Protein AF-A0A6B2G004-F1 (afdb_monomer_lite)

Organism: Myxobolus squamalis (NCBI:txid59785)

Foldseek 3Di:
DEDEPVCLVVLVVVCVVDLVQVLLVVPLVHAYEYEHDPVPVVQDADQQVSCLVSVHQHDDGRCVDPDPNNVVQCVVCVPPVNPSDDDRDPCSNRVDDPDD

Sequence (100 aa):
MSFSDQKLDKLKLELKNEKKSKYISKFKSKILRCYPKGSRIKSSNYCPTHAWSLGIHMAAMNFQTPDINMQLNHGFFNDNGRSGYILMPEDIIDGNCYKL

Secondary structure (DSSP, 8-state):
-EEEGGGHHHHHHHHHHS-HHHHHHHHTTS--EEE--TT-TT-PPP-THHHHTTT-SEE---TT---HHHHHHHHHTTSGGG-S--PPPHHHHT------

pLDDT: mean 90.35, std 12.61, range [35.44, 98.5]

InterPro domains:
  IPR001192 Phosphoinositide phospholipase C family [PR00390] (31-52)
  IPR001192 Phosphoinositide phospholipase C family [PR00390] (52-70)
  IPR001192 Phosphoinositide phospholipase C family [PTHR10336] (2-93)
  IPR001711 Phospholipase C, phosphatidylinositol-specific, Y domain [PF00387] (2-90)
  IPR001711 Phospholipase C, phosphatidylinositol-specific, Y domain [PS50008] (2-90)
  IPR001711 Phospholipase C, phosphatidylinositol-specific, Y domain [SM00149] (1-93)
  IPR017946 PLC-like phosphodiesterase, TIM beta/alpha-barrel domain superfamily [G3DSA:3.20.20.190] (1-98)
  IPR017946 PLC-like phosphodiesterase, TIM beta/alpha-barrel domain superfamily [SSF51695] (2-97)

Structure (mmCIF, N/CA/C/O backbone):
data_AF-A0A6B2G004-F1
#
_entry.id   AF-A0A6B2G004-F1
#
loop_
_atom_site.group_PDB
_atom_site.id
_atom_site.type_symbol
_atom_site.label_atom_id
_atom_site.label_alt_id
_atom_site.label_comp_id
_atom_site.label_asym_id
_atom_site.label_entity_id
_atom_site.label_seq_id
_atom_site.pdbx_PDB_ins_code
_atom_site.Cartn_x
_atom_site.Cartn_y
_atom_site.Cartn_z
_atom_site.occupancy
_atom_site.B_iso_or_equiv
_atom_site.auth_seq_id
_atom_site.auth_comp_id
_atom_site.auth_asym_id
_atom_site.auth_atom_id
_atom_site.pdbx_PDB_model_num
ATOM 1 N N . MET A 1 1 ? -3.754 12.298 2.304 1.00 90.50 1 MET A N 1
ATOM 2 C CA . MET A 1 1 ? -2.478 12.557 3.023 1.00 90.50 1 MET A CA 1
ATOM 3 C C . MET A 1 1 ? -1.433 11.558 2.542 1.00 90.50 1 MET A C 1
ATOM 5 O O . MET A 1 1 ? -1.793 10.402 2.363 1.00 90.50 1 MET A O 1
ATOM 9 N N . SER A 1 2 ? -0.181 11.976 2.323 1.00 94.81 2 SER A N 1
ATOM 10 C CA . SER A 1 2 ? 0.879 11.121 1.755 1.00 94.81 2 SER A CA 1
ATOM 11 C C . SER A 1 2 ? 2.094 11.010 2.679 1.00 94.81 2 SER A C 1
ATOM 13 O O . SER A 1 2 ? 2.467 11.992 3.319 1.00 94.81 2 SER A O 1
ATOM 15 N N . PHE A 1 3 ? 2.747 9.848 2.717 1.00 95.31 3 PHE A N 1
ATOM 16 C CA . PHE A 1 3 ? 3.962 9.617 3.504 1.00 95.31 3 PHE A CA 1
ATOM 17 C C . PHE A 1 3 ? 4.875 8.543 2.893 1.00 95.31 3 PHE A C 1
ATOM 19 O O . PHE A 1 3 ? 4.427 7.649 2.187 1.00 95.31 3 PHE A O 1
ATOM 26 N N . SER A 1 4 ? 6.170 8.647 3.184 1.00 97.44 4 SER A N 1
ATOM 27 C CA . SER A 1 4 ? 7.195 7.667 2.798 1.00 97.44 4 SER A CA 1
ATOM 28 C C . SER A 1 4 ? 7.043 6.348 3.575 1.00 97.44 4 SER A C 1
ATOM 30 O O . SER A 1 4 ? 6.602 6.369 4.730 1.00 97.44 4 SER A O 1
ATOM 32 N N . ASP A 1 5 ? 7.463 5.224 2.986 1.00 96.50 5 ASP A N 1
ATOM 33 C CA . ASP A 1 5 ? 7.504 3.892 3.618 1.00 96.50 5 ASP A CA 1
ATOM 34 C C . ASP A 1 5 ? 8.331 3.865 4.914 1.00 96.50 5 ASP A C 1
ATOM 36 O O . ASP A 1 5 ? 8.033 3.087 5.815 1.00 96.50 5 ASP A O 1
ATOM 40 N N . GLN A 1 6 ? 9.284 4.790 5.085 1.00 96.62 6 GLN A N 1
ATOM 41 C CA . GLN A 1 6 ? 10.025 4.981 6.345 1.00 96.62 6 GLN A CA 1
ATOM 42 C C . GLN A 1 6 ? 9.132 5.288 7.555 1.00 96.62 6 GLN A C 1
ATOM 44 O O . GLN A 1 6 ? 9.557 5.093 8.690 1.00 96.62 6 GLN A O 1
ATOM 49 N N . LYS A 1 7 ? 7.917 5.808 7.343 1.00 95.94 7 LYS A N 1
ATOM 50 C CA . LYS A 1 7 ? 6.991 6.145 8.434 1.00 95.94 7 LYS A CA 1
ATOM 51 C C . LYS A 1 7 ? 6.076 4.981 8.831 1.00 95.94 7 LYS A C 1
ATOM 53 O O . LYS A 1 7 ? 5.362 5.120 9.821 1.00 95.94 7 LYS A O 1
ATOM 58 N N . LEU A 1 8 ? 6.086 3.858 8.106 1.00 94.69 8 LEU A N 1
ATOM 59 C CA . LEU A 1 8 ? 5.168 2.738 8.355 1.00 94.69 8 LEU A CA 1
ATOM 60 C C . LEU A 1 8 ? 5.378 2.102 9.731 1.00 94.69 8 LEU A C 1
ATOM 62 O O . LEU A 1 8 ? 4.404 1.897 10.448 1.00 94.69 8 LEU A O 1
ATOM 66 N N . ASP A 1 9 ? 6.624 1.868 10.147 1.00 93.12 9 ASP A N 1
ATOM 67 C CA . ASP A 1 9 ? 6.906 1.270 11.461 1.00 93.12 9 ASP A CA 1
ATOM 68 C C . ASP A 1 9 ? 6.462 2.179 12.611 1.00 93.12 9 ASP A C 1
ATOM 70 O O . ASP A 1 9 ? 5.889 1.719 13.600 1.00 93.12 9 ASP A O 1
ATOM 74 N N . LYS A 1 10 ? 6.644 3.495 12.445 1.00 92.19 10 LYS A N 1
ATOM 75 C CA . LYS A 1 10 ? 6.150 4.490 13.399 1.00 92.19 10 LYS A CA 1
ATOM 76 C C . LYS A 1 10 ? 4.621 4.479 13.474 1.00 92.19 10 LYS A C 1
ATOM 78 O O . LYS A 1 10 ? 4.078 4.447 14.571 1.00 92.19 10 LYS A O 1
ATOM 83 N N . LEU A 1 11 ? 3.929 4.449 12.334 1.00 90.56 11 LEU A N 1
ATOM 84 C CA . LEU A 1 11 ? 2.463 4.365 12.290 1.00 90.56 11 LEU A CA 1
ATOM 85 C C . LEU A 1 11 ? 1.943 3.058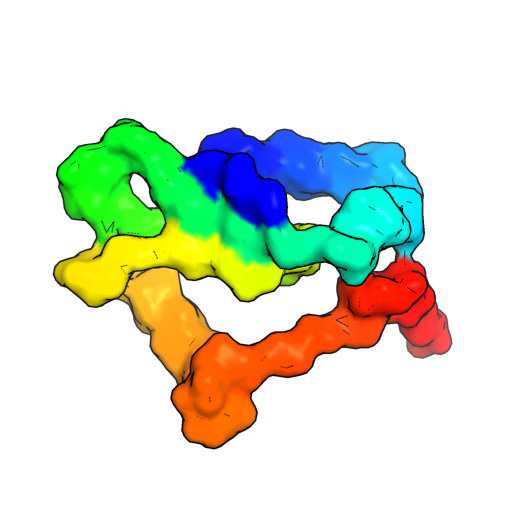 12.899 1.00 90.56 11 LEU A C 1
ATOM 87 O O . LEU A 1 11 ? 0.932 3.064 13.595 1.00 90.56 11 LEU A O 1
ATOM 91 N N . LYS A 1 12 ? 2.649 1.945 12.685 1.00 90.44 12 LYS A N 1
ATOM 92 C CA . LYS A 1 12 ? 2.334 0.652 13.299 1.00 90.44 12 LYS A CA 1
ATOM 93 C C . LYS A 1 12 ? 2.457 0.705 14.820 1.00 90.44 12 LYS A C 1
ATOM 95 O O . LYS A 1 12 ? 1.635 0.116 15.516 1.00 90.44 12 LYS A O 1
ATOM 100 N N . LEU A 1 13 ? 3.460 1.415 15.335 1.00 89.12 13 LEU A N 1
ATOM 101 C CA . LEU A 1 13 ? 3.617 1.645 16.769 1.00 89.12 13 LEU A CA 1
ATOM 102 C C . LEU A 1 13 ? 2.523 2.571 17.321 1.00 89.12 13 LEU A C 1
ATOM 104 O O . LEU A 1 13 ? 1.950 2.270 18.363 1.00 89.12 13 LEU A O 1
ATOM 108 N N . GLU A 1 14 ? 2.181 3.649 16.610 1.00 87.25 14 GLU A N 1
ATOM 109 C CA . GLU A 1 14 ? 1.068 4.539 16.972 1.00 87.25 14 GLU A CA 1
ATOM 110 C C . GLU A 1 14 ? -0.263 3.777 17.036 1.00 87.25 14 GLU A C 1
ATOM 112 O O . GLU A 1 14 ? -0.990 3.919 18.012 1.00 87.25 14 GLU A O 1
ATOM 117 N N . LEU A 1 15 ? -0.546 2.900 16.066 1.00 86.00 15 LEU A N 1
ATOM 118 C CA . LEU A 1 15 ? -1.745 2.054 16.057 1.00 86.00 15 LEU A CA 1
ATOM 119 C C . LEU A 1 15 ? -1.798 1.078 17.245 1.00 86.00 15 LEU A C 1
ATOM 121 O O . LEU A 1 15 ? -2.883 0.777 17.730 1.00 86.00 15 LEU A O 1
ATOM 125 N N . LYS A 1 16 ? -0.645 0.561 17.694 1.00 85.00 16 LYS A N 1
ATOM 126 C CA . LYS A 1 16 ? -0.558 -0.316 18.874 1.00 85.00 16 LYS A CA 1
ATOM 127 C C . LYS A 1 16 ? -0.741 0.446 20.187 1.00 85.00 16 LYS A C 1
ATOM 129 O O . LYS A 1 16 ? -1.332 -0.092 21.117 1.00 85.00 16 LYS A O 1
ATOM 134 N N . ASN A 1 17 ? -0.192 1.657 20.269 1.00 82.88 17 ASN A N 1
ATOM 135 C CA . ASN A 1 17 ? -0.206 2.471 21.484 1.00 82.88 17 ASN A CA 1
ATOM 136 C C . ASN A 1 17 ? -1.530 3.232 21.661 1.00 82.88 17 ASN A C 1
ATOM 138 O O . ASN A 1 17 ? -1.978 3.447 22.786 1.00 82.88 17 ASN A O 1
ATOM 142 N N . GLU A 1 18 ? -2.162 3.661 20.568 1.00 77.19 18 GLU A N 1
ATOM 143 C CA . GLU A 1 18 ? -3.499 4.248 20.586 1.00 77.19 18 GLU A CA 1
ATOM 144 C C . GLU A 1 18 ? -4.581 3.157 20.569 1.00 77.19 18 GLU A C 1
ATOM 146 O O . GLU A 1 18 ? -4.396 2.060 20.048 1.00 77.19 18 GLU A O 1
ATOM 151 N N . LYS A 1 19 ? -5.778 3.467 21.084 1.00 79.25 19 LYS A N 1
ATOM 152 C CA . LYS A 1 19 ? -6.948 2.619 20.817 1.00 79.25 19 LYS A CA 1
ATOM 153 C C . LYS A 1 19 ? -7.196 2.609 19.304 1.00 79.25 19 LYS A C 1
ATOM 155 O O . LYS A 1 19 ? -7.437 3.672 18.732 1.00 79.25 19 LYS A O 1
ATOM 160 N N . LYS A 1 20 ? -7.207 1.423 18.680 1.00 79.75 20 LYS A N 1
ATOM 161 C CA . LYS A 1 20 ? -7.472 1.204 17.240 1.00 79.75 20 LYS A CA 1
ATOM 162 C C . LYS A 1 20 ? -8.633 2.060 16.703 1.00 79.75 20 LYS A C 1
ATOM 164 O O . LYS A 1 20 ? -8.506 2.671 15.647 1.00 79.75 20 LYS A O 1
ATOM 169 N N . SER A 1 21 ? -9.722 2.193 17.465 1.00 80.81 21 SER A N 1
ATOM 170 C CA . SER A 1 21 ? -10.884 3.021 17.104 1.00 80.81 21 SER A CA 1
ATOM 171 C C . SER A 1 21 ? -10.568 4.514 16.933 1.00 80.81 21 SER A C 1
ATOM 173 O O . SER A 1 21 ? -11.096 5.154 16.026 1.00 80.81 21 SER A O 1
ATOM 175 N N . LYS A 1 22 ? -9.678 5.075 17.762 1.00 84.81 22 LYS A N 1
ATOM 176 C CA . LYS A 1 22 ? -9.227 6.472 17.667 1.00 84.81 22 LYS A CA 1
ATOM 177 C C . LYS A 1 22 ? -8.329 6.691 16.447 1.00 84.81 22 LYS A C 1
ATOM 179 O O . LYS A 1 22 ? -8.444 7.714 15.776 1.00 84.81 22 LYS A O 1
ATOM 184 N N . TYR A 1 23 ? -7.463 5.726 16.144 1.00 85.31 23 TYR A N 1
ATOM 185 C CA . TYR A 1 23 ? -6.636 5.773 14.940 1.00 85.31 23 TYR A CA 1
ATOM 186 C C . TYR A 1 23 ? -7.504 5.754 13.675 1.00 85.31 23 TYR A C 1
ATOM 188 O O . TYR A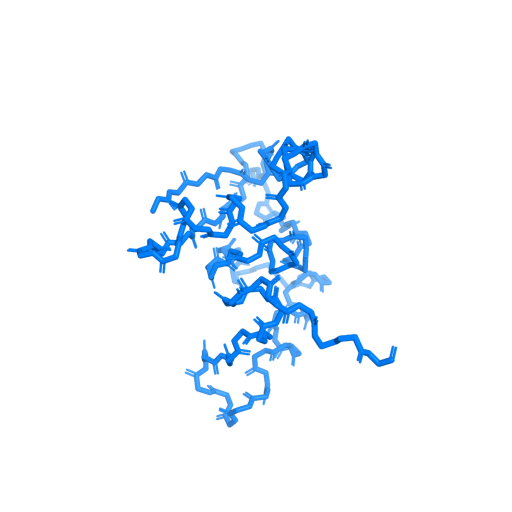 1 23 ? -7.335 6.595 12.794 1.00 85.31 23 TYR A O 1
ATOM 196 N N . ILE A 1 24 ? -8.472 4.833 13.609 1.00 83.25 24 ILE A N 1
ATOM 197 C CA . ILE A 1 24 ? -9.397 4.714 12.474 1.00 83.25 24 ILE A CA 1
ATOM 198 C C . ILE A 1 24 ? -10.205 6.006 12.310 1.00 83.25 24 ILE A C 1
ATOM 200 O O . ILE A 1 24 ? -10.237 6.574 11.219 1.00 83.25 24 ILE A O 1
ATOM 204 N N . SER A 1 25 ? -10.794 6.540 13.386 1.00 85.50 25 SER A N 1
ATOM 205 C CA . SER A 1 25 ? -11.614 7.757 13.304 1.00 85.50 25 SER A CA 1
ATOM 206 C C . SER A 1 25 ? -10.834 8.979 12.806 1.00 85.50 25 SER A C 1
ATOM 208 O O . SER A 1 25 ? -11.369 9.777 12.037 1.00 85.50 25 SER A O 1
ATOM 210 N N . LYS A 1 26 ? -9.543 9.093 13.149 1.00 86.31 26 LYS A N 1
ATOM 211 C CA . LYS A 1 26 ? -8.644 10.160 12.668 1.00 86.31 26 LYS A CA 1
ATOM 212 C C . LYS A 1 26 ? -8.495 10.186 11.141 1.00 86.31 26 LYS A C 1
ATOM 214 O O . LYS A 1 26 ? -8.248 11.258 10.567 1.00 86.31 26 LYS A O 1
ATOM 219 N N . PHE A 1 27 ? -8.611 9.027 10.492 1.00 86.81 27 PHE A N 1
ATOM 220 C CA . PHE A 1 27 ? -8.382 8.857 9.057 1.00 86.81 27 PHE A CA 1
ATOM 221 C C . PHE A 1 27 ? -9.622 8.419 8.264 1.00 86.81 27 PHE A C 1
ATOM 223 O O . PHE A 1 27 ? -9.544 8.399 7.042 1.00 86.81 27 PHE A O 1
ATOM 230 N N . LYS A 1 28 ? -10.769 8.167 8.912 1.00 85.00 28 LYS A N 1
ATOM 231 C CA . LYS A 1 28 ? -12.002 7.656 8.277 1.00 85.00 28 LYS A CA 1
ATOM 232 C C . LYS A 1 28 ? -12.485 8.485 7.078 1.00 85.00 28 LYS A C 1
ATOM 234 O O . LYS A 1 28 ? -12.977 7.928 6.108 1.00 85.00 28 LYS A O 1
ATOM 239 N N . SER A 1 29 ? -12.312 9.806 7.110 1.00 87.31 29 SER A N 1
ATOM 240 C CA . SER A 1 29 ? -12.695 10.719 6.019 1.00 87.31 29 SER A CA 1
ATOM 241 C C . SER A 1 29 ? -11.538 11.094 5.082 1.00 87.31 29 SER A C 1
ATOM 243 O O . SER A 1 29 ? -11.632 12.066 4.331 1.00 87.31 29 SER A O 1
ATOM 245 N N . LYS A 1 30 ? -10.404 10.382 5.144 1.00 90.56 30 LYS A N 1
ATOM 246 C CA . LYS A 1 30 ? -9.171 10.739 4.432 1.00 90.56 30 LYS A CA 1
ATOM 247 C C . LYS A 1 30 ? -8.617 9.557 3.651 1.00 90.56 30 LYS A C 1
ATOM 249 O O . LYS A 1 30 ? -8.361 8.491 4.197 1.00 90.56 30 LYS A O 1
ATOM 254 N N . ILE A 1 31 ? -8.250 9.815 2.401 1.00 93.31 31 ILE A N 1
ATOM 255 C CA . ILE A 1 31 ? -7.458 8.866 1.619 1.00 93.31 31 ILE A CA 1
ATOM 256 C C . ILE A 1 31 ? -5.986 8.975 2.042 1.00 93.31 31 ILE A C 1
ATOM 258 O O . ILE A 1 31 ? -5.386 10.062 2.042 1.00 93.31 31 ILE A O 1
ATOM 262 N N . LEU A 1 32 ? -5.398 7.837 2.407 1.00 95.31 32 LEU A N 1
ATOM 263 C CA . LEU A 1 32 ? -3.994 7.713 2.799 1.00 95.31 32 LEU A CA 1
ATOM 264 C C . LEU A 1 32 ? -3.162 7.105 1.672 1.00 95.31 32 LEU A C 1
ATOM 266 O O . LEU A 1 32 ? -3.583 6.140 1.035 1.00 95.31 32 LEU A O 1
ATOM 270 N N . ARG A 1 33 ? -1.959 7.647 1.470 1.00 97.62 33 ARG A N 1
ATOM 271 C CA . ARG A 1 33 ? -0.996 7.180 0.471 1.00 97.62 33 ARG A CA 1
ATOM 272 C C . ARG A 1 33 ? 0.374 6.937 1.090 1.00 97.62 33 ARG A C 1
ATOM 274 O O . ARG A 1 33 ? 0.952 7.854 1.671 1.00 97.62 33 ARG A O 1
ATOM 281 N N . CYS A 1 34 ? 0.922 5.747 0.882 1.00 98.12 34 CYS A N 1
ATOM 282 C CA . CYS A 1 34 ? 2.319 5.429 1.146 1.00 98.12 34 CYS A CA 1
ATOM 283 C C . CYS A 1 34 ? 3.109 5.387 -0.171 1.00 98.12 34 CYS A C 1
ATOM 285 O O . CYS A 1 34 ? 2.565 4.967 -1.188 1.00 98.12 34 CYS A O 1
ATOM 287 N N . TYR A 1 35 ? 4.361 5.845 -0.184 1.00 98.19 35 TYR A N 1
ATOM 288 C CA . TYR A 1 35 ? 5.241 5.784 -1.358 1.00 98.19 35 TYR A CA 1
ATOM 289 C C . TYR A 1 35 ? 6.675 5.379 -0.970 1.00 98.19 35 TYR A C 1
ATOM 291 O O . TYR A 1 35 ? 7.060 5.566 0.186 1.00 98.19 35 TYR A O 1
ATOM 299 N N . PRO A 1 36 ? 7.486 4.841 -1.902 1.00 98.19 36 PRO A N 1
ATOM 300 C CA . PRO A 1 36 ? 8.845 4.401 -1.596 1.00 98.19 36 PRO A CA 1
ATOM 301 C C . PRO A 1 36 ? 9.735 5.575 -1.158 1.00 98.19 36 PRO A C 1
ATOM 303 O O . PRO A 1 36 ? 9.718 6.640 -1.775 1.00 98.19 36 PRO A O 1
ATOM 306 N N . LYS A 1 37 ? 10.546 5.395 -0.113 1.00 97.44 37 LYS A N 1
ATOM 307 C CA . LYS A 1 37 ? 11.528 6.390 0.340 1.00 97.44 37 LYS A CA 1
ATOM 308 C C . LYS A 1 37 ? 12.520 6.752 -0.754 1.00 97.44 37 LYS A C 1
ATOM 310 O O . LYS A 1 37 ? 12.944 5.900 -1.532 1.00 97.44 37 LYS A O 1
ATOM 315 N N . GLY A 1 38 ? 13.003 7.991 -0.703 1.00 96.62 38 GLY A N 1
ATOM 316 C CA . GLY A 1 38 ? 13.961 8.518 -1.678 1.00 96.62 38 GLY A CA 1
ATOM 317 C C . GLY A 1 38 ? 15.278 7.739 -1.772 1.00 96.62 38 GLY A C 1
ATOM 318 O O . GLY A 1 38 ? 15.889 7.717 -2.831 1.00 96.62 38 GLY A O 1
ATOM 319 N N . SER A 1 39 ? 15.701 7.027 -0.718 1.00 96.75 39 SER A N 1
ATOM 320 C CA . SER A 1 39 ? 16.918 6.201 -0.783 1.00 96.75 39 SER A CA 1
ATOM 321 C C . SER A 1 39 ? 16.781 4.947 -1.654 1.00 96.75 39 SER A C 1
ATOM 323 O O . SER A 1 39 ? 17.781 4.296 -1.950 1.00 96.75 39 SER A O 1
ATOM 325 N N . ARG A 1 40 ? 15.576 4.615 -2.131 1.00 96.12 40 ARG A N 1
ATOM 326 C CA . ARG A 1 40 ? 15.333 3.550 -3.116 1.00 96.12 40 ARG A CA 1
ATOM 327 C C . ARG A 1 40 ? 15.630 4.043 -4.539 1.00 96.12 40 ARG A C 1
ATOM 329 O O . ARG A 1 40 ? 14.813 3.897 -5.439 1.00 96.12 40 ARG A O 1
ATOM 336 N N . ILE A 1 41 ? 16.828 4.591 -4.753 1.00 97.00 41 ILE A N 1
ATOM 337 C CA . ILE A 1 41 ? 17.270 5.175 -6.035 1.00 97.00 41 ILE A CA 1
ATOM 338 C C . ILE A 1 41 ? 17.272 4.165 -7.194 1.00 97.00 41 ILE A C 1
ATOM 340 O O . ILE A 1 41 ? 17.127 4.539 -8.350 1.00 97.00 41 ILE A O 1
ATOM 344 N N . LYS A 1 42 ? 17.389 2.867 -6.881 1.00 97.38 42 LYS A N 1
ATOM 345 C CA . LYS A 1 42 ? 17.305 1.755 -7.842 1.00 97.38 42 LYS A CA 1
ATOM 346 C C . LYS A 1 42 ? 15.866 1.267 -8.075 1.00 97.38 42 LYS A C 1
ATOM 348 O O . LYS A 1 42 ? 15.674 0.159 -8.555 1.00 97.38 42 LYS A O 1
ATOM 353 N N . SER A 1 43 ? 14.862 2.058 -7.693 1.00 97.50 43 SER A N 1
ATOM 354 C CA . SER A 1 43 ? 13.432 1.753 -7.848 1.00 97.50 43 SER A CA 1
ATOM 355 C C . SER A 1 43 ? 12.922 0.496 -7.117 1.00 97.50 43 SER A C 1
ATOM 357 O O . SER A 1 43 ? 11.833 0.020 -7.416 1.00 97.50 43 SER A O 1
ATOM 359 N N . SER A 1 44 ? 13.632 -0.029 -6.110 1.00 98.12 44 SER A N 1
ATOM 360 C CA . SER A 1 44 ? 13.130 -1.170 -5.321 1.00 98.12 44 SER A CA 1
ATOM 361 C C . SER A 1 44 ? 11.835 -0.833 -4.570 1.00 98.12 44 SER A C 1
ATOM 363 O O . SER A 1 44 ? 11.679 0.292 -4.089 1.00 98.12 44 SER A O 1
ATOM 365 N N . ASN A 1 45 ? 10.923 -1.797 -4.404 1.00 98.38 45 ASN A N 1
ATOM 366 C CA . ASN A 1 45 ? 9.671 -1.582 -3.673 1.00 98.38 45 ASN A CA 1
ATOM 367 C C . ASN A 1 45 ? 9.776 -1.963 -2.185 1.00 98.38 45 ASN A C 1
ATOM 369 O O . ASN A 1 45 ? 10.693 -2.663 -1.742 1.00 98.38 45 ASN A O 1
ATOM 373 N N . TYR A 1 46 ? 8.849 -1.443 -1.382 1.00 97.94 46 TYR A N 1
ATOM 374 C CA . TYR A 1 46 ? 8.582 -1.913 -0.019 1.00 97.94 46 TYR A CA 1
ATOM 375 C C . TYR A 1 46 ? 7.458 -2.952 -0.041 1.00 97.94 46 TYR A C 1
ATOM 377 O O . TYR A 1 46 ? 6.758 -3.073 -1.040 1.00 97.94 46 TYR A O 1
ATOM 385 N N . CYS A 1 47 ? 7.268 -3.681 1.061 1.00 97.81 47 CYS A N 1
ATOM 386 C CA . CYS A 1 47 ? 6.181 -4.651 1.174 1.00 97.81 47 CYS A CA 1
ATOM 387 C C . CYS A 1 47 ? 4.821 -3.933 1.309 1.00 97.81 47 CYS A C 1
ATOM 389 O O . CYS A 1 47 ? 4.597 -3.273 2.331 1.00 97.81 47 CYS A O 1
ATOM 391 N N . PRO A 1 48 ? 3.903 -4.038 0.326 1.00 97.81 48 PRO A N 1
ATOM 392 C CA . PRO A 1 48 ? 2.657 -3.269 0.325 1.00 97.81 48 PRO A CA 1
ATOM 393 C C . PRO A 1 48 ? 1.675 -3.716 1.420 1.00 97.81 48 PRO A C 1
ATOM 395 O O . PRO A 1 48 ? 0.895 -2.903 1.918 1.00 97.81 48 PRO A O 1
ATOM 398 N N . THR A 1 49 ? 1.767 -4.966 1.888 1.00 96.12 49 THR A N 1
ATOM 399 C CA . THR A 1 49 ? 0.906 -5.507 2.957 1.00 96.12 49 THR A CA 1
ATOM 400 C C . THR A 1 49 ? 1.083 -4.769 4.288 1.00 96.12 49 THR A C 1
ATOM 402 O O . THR A 1 49 ? 0.130 -4.626 5.059 1.00 96.12 49 THR A O 1
ATOM 405 N N . HIS A 1 50 ? 2.273 -4.216 4.550 1.00 95.50 50 HIS A N 1
ATOM 406 C CA . HIS A 1 50 ? 2.509 -3.359 5.712 1.00 95.50 50 HIS A CA 1
ATOM 407 C C . HIS A 1 50 ? 1.683 -2.072 5.656 1.00 95.50 50 HIS A C 1
ATOM 409 O O . HIS A 1 50 ? 1.253 -1.589 6.695 1.00 95.50 50 HIS A O 1
ATOM 415 N N . ALA A 1 51 ? 1.440 -1.520 4.466 1.00 95.88 51 ALA A N 1
ATOM 416 C CA . ALA A 1 51 ? 0.601 -0.339 4.328 1.00 95.88 51 ALA A CA 1
ATOM 417 C C . ALA A 1 51 ? -0.885 -0.705 4.463 1.00 95.88 51 ALA A C 1
ATOM 419 O O . ALA A 1 51 ? -1.604 -0.086 5.249 1.00 95.88 51 ALA A O 1
ATOM 420 N N . TRP A 1 52 ? -1.338 -1.748 3.762 1.00 94.94 52 TRP A N 1
ATOM 421 C CA . TRP A 1 52 ? -2.742 -2.173 3.798 1.00 94.94 52 TRP A CA 1
ATOM 422 C C . TRP A 1 52 ? -3.204 -2.594 5.197 1.00 94.94 52 TRP A C 1
ATOM 424 O O . TRP A 1 52 ? -4.290 -2.207 5.618 1.00 94.94 52 TRP A O 1
ATOM 434 N N . SER A 1 53 ? -2.360 -3.296 5.964 1.00 91.56 53 SER A N 1
ATOM 435 C CA . SER A 1 53 ? -2.674 -3.684 7.354 1.00 91.56 53 SER A CA 1
ATOM 436 C C . SER A 1 53 ? -2.861 -2.499 8.312 1.00 91.56 53 SER A C 1
ATOM 438 O O . SER A 1 53 ? -3.463 -2.658 9.371 1.00 91.56 53 SER A O 1
ATOM 440 N N . LEU A 1 54 ? -2.386 -1.306 7.940 1.00 91.25 54 LEU A N 1
ATOM 441 C CA . LEU A 1 54 ? -2.592 -0.057 8.679 1.00 91.25 54 LEU A CA 1
ATOM 442 C C . LEU A 1 54 ? -3.796 0.753 8.161 1.00 91.25 54 LEU A C 1
ATOM 444 O O . LEU A 1 54 ? -3.986 1.891 8.580 1.00 91.25 54 LEU A O 1
ATOM 448 N N . GLY A 1 55 ? -4.592 0.211 7.233 1.00 91.31 55 GLY A N 1
ATOM 449 C CA . GLY A 1 55 ? -5.721 0.920 6.618 1.00 91.31 55 GLY A CA 1
ATOM 450 C C . GLY A 1 55 ? -5.306 1.979 5.595 1.00 91.31 55 GLY A C 1
ATOM 451 O O . GLY A 1 55 ? -6.028 2.942 5.335 1.00 91.31 55 GLY A O 1
ATOM 452 N N . ILE A 1 56 ? -4.115 1.843 5.010 1.00 94.81 56 ILE A N 1
ATOM 453 C CA . ILE A 1 56 ? -3.640 2.765 3.981 1.00 94.81 56 ILE A CA 1
ATOM 454 C C . ILE A 1 56 ? -4.202 2.328 2.633 1.00 94.81 56 ILE A C 1
ATOM 456 O O . ILE A 1 56 ? -3.970 1.210 2.187 1.00 94.81 56 ILE A O 1
ATOM 460 N N . HIS A 1 57 ? -4.906 3.244 1.974 1.00 95.25 57 HIS A N 1
ATOM 461 C CA . HIS A 1 57 ? -5.657 2.972 0.752 1.00 95.25 57 HIS A CA 1
ATOM 462 C C . HIS A 1 57 ? -4.741 2.796 -0.462 1.00 95.25 57 HIS A C 1
ATOM 464 O O . HIS A 1 57 ? -4.957 1.924 -1.294 1.00 95.25 57 HIS A O 1
ATOM 470 N N . MET A 1 58 ? -3.702 3.629 -0.567 1.00 97.69 58 MET A N 1
ATOM 471 C CA . MET A 1 58 ? -2.811 3.651 -1.725 1.00 97.69 58 MET A CA 1
ATOM 472 C C . MET A 1 58 ? -1.384 3.298 -1.313 1.00 97.69 58 MET A C 1
ATOM 474 O O . MET A 1 58 ? -0.645 4.153 -0.821 1.00 97.69 58 MET A O 1
ATOM 478 N N . ALA A 1 59 ? -0.979 2.052 -1.544 1.00 98.06 59 ALA A N 1
ATOM 479 C CA . ALA A 1 59 ? 0.418 1.640 -1.480 1.00 98.06 59 ALA A CA 1
ATOM 480 C C . ALA A 1 59 ? 1.078 1.903 -2.845 1.00 98.06 59 ALA A C 1
ATOM 482 O O . ALA A 1 59 ? 1.064 1.054 -3.730 1.00 98.06 59 ALA A O 1
ATOM 483 N N . ALA A 1 60 ? 1.606 3.112 -3.058 1.00 98.19 60 ALA A N 1
ATOM 484 C CA . ALA A 1 60 ? 2.260 3.466 -4.315 1.00 98.19 60 ALA A CA 1
ATOM 485 C C . ALA A 1 60 ? 3.590 2.719 -4.451 1.00 98.19 60 ALA A C 1
ATOM 487 O O . ALA A 1 60 ? 4.365 2.661 -3.495 1.00 98.19 60 ALA A O 1
ATOM 488 N N . MET A 1 61 ? 3.855 2.195 -5.644 1.00 98.25 61 MET A N 1
ATOM 489 C CA . MET A 1 61 ? 5.024 1.376 -5.957 1.00 98.25 61 MET A CA 1
ATOM 490 C C . MET A 1 61 ? 5.583 1.725 -7.339 1.00 98.25 61 MET A C 1
ATOM 492 O O . MET A 1 61 ? 4.918 2.363 -8.152 1.00 98.25 61 MET A O 1
ATOM 496 N N . ASN A 1 62 ? 6.806 1.285 -7.598 1.00 98.31 62 ASN A N 1
ATOM 497 C CA . ASN A 1 62 ? 7.508 1.403 -8.868 1.00 98.31 62 ASN A CA 1
ATOM 498 C C . ASN A 1 62 ? 7.115 0.235 -9.787 1.00 98.31 62 ASN A C 1
ATOM 500 O O . ASN A 1 62 ? 7.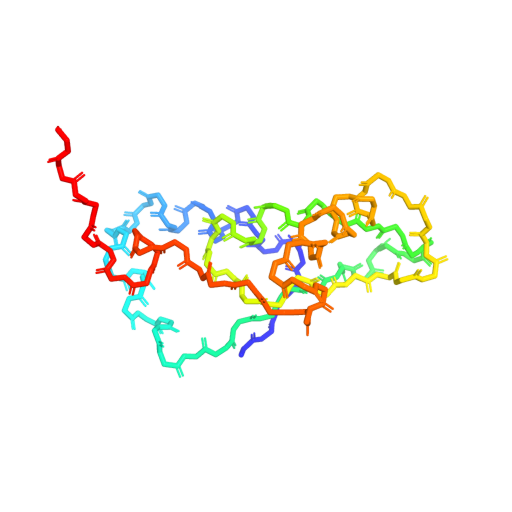698 -0.847 -9.697 1.00 98.31 62 ASN A O 1
ATOM 504 N N . PHE A 1 63 ? 6.117 0.442 -10.653 1.00 98.00 63 PHE A N 1
ATOM 505 C CA . PHE A 1 63 ? 5.583 -0.575 -11.581 1.00 98.00 63 PHE A CA 1
ATOM 506 C C . PHE A 1 63 ? 6.608 -1.086 -12.601 1.00 98.00 63 PHE A C 1
ATOM 508 O O . PHE A 1 63 ? 6.496 -2.212 -13.071 1.00 98.00 63 PHE A O 1
ATOM 515 N N . GLN A 1 64 ? 7.646 -0.300 -12.893 1.00 98.25 64 GLN A N 1
ATOM 516 C CA . GLN A 1 64 ? 8.753 -0.693 -13.764 1.00 98.25 64 GLN A CA 1
ATOM 517 C C . GLN A 1 64 ? 9.680 -1.763 -13.157 1.00 98.25 64 GLN A C 1
ATOM 519 O O . GLN A 1 64 ? 10.556 -2.270 -13.852 1.00 98.25 64 GLN A O 1
ATOM 524 N N . THR A 1 65 ? 9.544 -2.081 -11.863 1.00 98.12 65 THR A N 1
ATOM 525 C CA . THR A 1 65 ? 10.416 -3.028 -11.153 1.00 98.12 65 THR A CA 1
ATOM 526 C C . THR A 1 65 ? 9.648 -4.309 -10.795 1.00 98.12 65 THR A C 1
ATOM 528 O O . THR A 1 65 ? 8.835 -4.283 -9.868 1.00 98.12 65 THR A O 1
ATOM 531 N N . PRO A 1 66 ? 9.906 -5.442 -11.480 1.00 97.44 66 PRO A N 1
ATOM 532 C CA . PRO A 1 66 ? 9.202 -6.705 -11.255 1.00 97.44 66 PRO A CA 1
ATOM 533 C C . PRO A 1 66 ? 9.799 -7.484 -10.068 1.00 97.44 66 PRO A C 1
ATOM 535 O O . PRO A 1 66 ? 10.397 -8.544 -10.234 1.00 97.44 66 PRO A O 1
ATOM 538 N N . ASP A 1 67 ? 9.672 -6.943 -8.856 1.00 97.75 67 ASP A N 1
ATOM 539 C CA . ASP A 1 67 ? 10.113 -7.607 -7.624 1.00 97.75 67 ASP A CA 1
ATOM 540 C C . ASP A 1 67 ? 8.983 -8.394 -6.931 1.00 97.75 67 ASP A C 1
ATOM 542 O O . ASP A 1 67 ? 7.822 -8.373 -7.345 1.00 97.75 67 ASP A O 1
ATOM 546 N N . ILE A 1 68 ? 9.319 -9.109 -5.852 1.00 98.38 68 ILE A N 1
ATOM 547 C CA . ILE A 1 68 ? 8.345 -9.886 -5.064 1.00 98.38 68 ILE A CA 1
ATOM 548 C C . ILE A 1 68 ? 7.188 -9.020 -4.541 1.00 98.38 68 ILE A C 1
ATOM 550 O O . ILE A 1 68 ? 6.050 -9.471 -4.458 1.00 98.38 68 ILE A O 1
ATOM 554 N N . ASN A 1 69 ? 7.450 -7.749 -4.236 1.00 98.50 69 ASN A N 1
ATOM 555 C CA . ASN A 1 69 ? 6.430 -6.828 -3.744 1.00 98.50 69 ASN A CA 1
ATOM 556 C C . ASN A 1 69 ? 5.453 -6.432 -4.859 1.0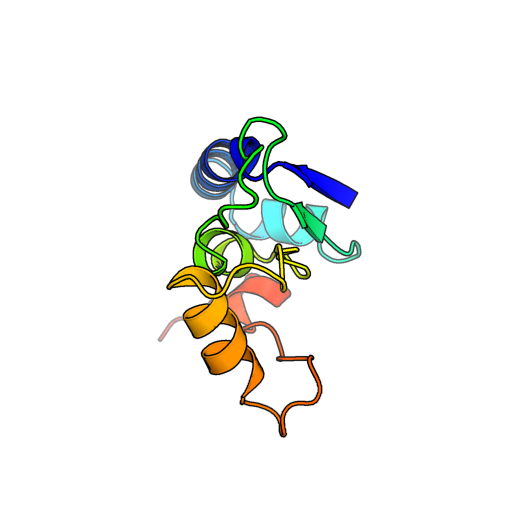0 98.50 69 ASN A C 1
ATOM 558 O O . ASN A 1 69 ? 4.252 -6.321 -4.611 1.00 98.50 69 ASN A O 1
ATOM 562 N N . MET A 1 70 ? 5.942 -6.282 -6.094 1.00 98.44 70 MET A N 1
ATOM 563 C CA . MET A 1 70 ? 5.090 -6.108 -7.269 1.00 98.44 70 MET A CA 1
ATOM 564 C C . MET A 1 70 ? 4.206 -7.330 -7.525 1.00 98.44 70 MET A C 1
ATOM 566 O O . MET A 1 70 ? 3.018 -7.177 -7.805 1.00 98.44 70 MET A O 1
ATOM 570 N N . GLN A 1 71 ? 4.746 -8.541 -7.356 1.00 98.44 71 GLN A N 1
ATOM 571 C CA . GLN A 1 71 ? 3.958 -9.773 -7.467 1.00 98.44 71 GLN A CA 1
ATOM 572 C C . GLN A 1 71 ? 2.837 -9.826 -6.420 1.00 98.44 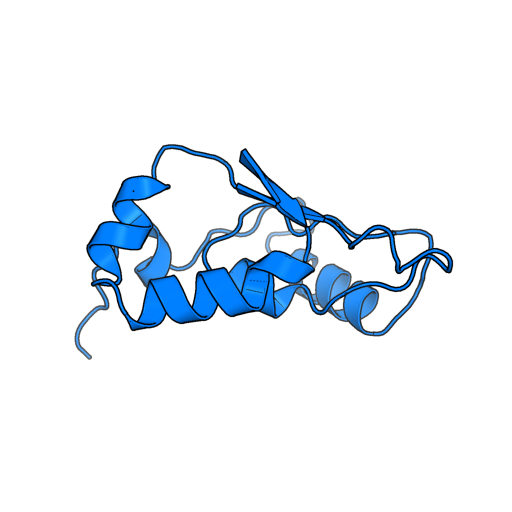71 GLN A C 1
ATOM 574 O O . GLN A 1 71 ? 1.704 -10.154 -6.764 1.00 98.44 71 GLN A O 1
ATOM 579 N N . LEU A 1 72 ? 3.112 -9.425 -5.171 1.00 98.38 72 LEU A N 1
ATOM 580 C CA . LEU A 1 72 ? 2.083 -9.305 -4.129 1.00 98.38 72 LEU A CA 1
ATOM 581 C C . LEU A 1 72 ? 0.990 -8.301 -4.510 1.00 98.38 72 LEU A C 1
ATOM 583 O O . LEU A 1 72 ? -0.189 -8.571 -4.302 1.00 98.38 72 LEU A O 1
ATOM 587 N N . ASN A 1 73 ? 1.360 -7.161 -5.092 1.00 98.06 73 ASN A N 1
ATOM 588 C CA . ASN A 1 73 ? 0.396 -6.171 -5.568 1.00 98.06 73 ASN A CA 1
ATOM 589 C C . ASN A 1 73 ? -0.474 -6.692 -6.710 1.00 98.06 73 ASN A C 1
ATOM 591 O O . ASN A 1 73 ? -1.691 -6.534 -6.662 1.00 98.06 73 ASN A O 1
ATOM 595 N N . HIS A 1 74 ? 0.120 -7.354 -7.702 1.00 98.00 74 HIS A N 1
ATOM 596 C CA . HIS A 1 74 ? -0.647 -7.993 -8.766 1.00 98.00 74 HIS A CA 1
ATOM 597 C C . HIS A 1 74 ? -1.573 -9.085 -8.231 1.00 98.00 74 HIS A C 1
ATOM 599 O O . HIS A 1 74 ? -2.724 -9.140 -8.646 1.00 98.00 74 HIS A O 1
ATOM 605 N N . GLY A 1 75 ? -1.104 -9.912 -7.292 1.00 97.75 75 GLY A N 1
ATOM 606 C CA . GLY A 1 75 ? -1.922 -10.941 -6.652 1.00 97.75 75 GLY A CA 1
ATOM 607 C C . GLY A 1 75 ? -3.102 -10.355 -5.875 1.00 97.75 75 GLY A C 1
ATOM 608 O O . GLY A 1 75 ? -4.226 -10.815 -6.045 1.00 97.75 75 GLY A O 1
ATOM 609 N N . PHE A 1 76 ? -2.868 -9.305 -5.082 1.00 97.38 76 PHE A N 1
ATOM 610 C CA . PHE A 1 76 ? -3.907 -8.649 -4.284 1.00 97.38 76 PHE A CA 1
ATOM 611 C C . PHE A 1 76 ? -4.993 -8.007 -5.156 1.00 97.38 76 PHE A C 1
ATOM 613 O O . PHE A 1 76 ? -6.179 -8.224 -4.934 1.00 97.38 76 PHE A O 1
ATOM 620 N N . PHE A 1 77 ? -4.598 -7.267 -6.196 1.00 97.88 77 PHE A N 1
ATOM 621 C CA . PHE A 1 77 ? -5.537 -6.624 -7.121 1.00 97.88 77 PHE A CA 1
ATOM 622 C C . PHE A 1 77 ? -6.014 -7.538 -8.257 1.00 97.88 77 PHE A C 1
ATOM 624 O O . PHE A 1 77 ? -6.681 -7.064 -9.173 1.00 97.88 77 PHE A O 1
ATOM 631 N N . ASN A 1 78 ? -5.694 -8.836 -8.229 1.00 97.56 78 ASN A N 1
ATOM 632 C CA . ASN A 1 78 ? -6.322 -9.804 -9.128 1.00 97.56 78 ASN A CA 1
ATOM 633 C C . ASN A 1 78 ? -7.777 -10.092 -8.723 1.00 97.56 78 ASN A C 1
ATOM 635 O O . ASN A 1 78 ? -8.572 -10.520 -9.558 1.00 97.56 78 ASN A O 1
ATOM 639 N N . ASP A 1 79 ? -8.109 -9.844 -7.457 1.00 96.19 79 ASP A N 1
ATOM 640 C CA . ASP A 1 79 ? -9.459 -9.946 -6.918 1.00 96.19 79 ASP A CA 1
ATOM 641 C C . ASP A 1 79 ? -10.355 -8.776 -7.387 1.00 96.19 79 ASP A C 1
ATOM 643 O O . ASP A 1 79 ? -9.895 -7.826 -8.032 1.00 96.19 79 ASP A O 1
ATOM 647 N N . ASN A 1 80 ? -11.663 -8.870 -7.131 1.00 96.62 80 ASN A N 1
ATOM 648 C CA . ASN A 1 80 ? -12.690 -7.927 -7.588 1.00 96.62 80 ASN A CA 1
ATOM 649 C C . ASN A 1 80 ? -12.582 -7.588 -9.091 1.00 96.62 80 ASN A C 1
ATOM 651 O O . ASN A 1 80 ? -12.597 -6.421 -9.504 1.00 96.62 80 ASN A O 1
ATOM 655 N N . GLY A 1 81 ? -12.386 -8.626 -9.912 1.00 96.69 81 GLY A N 1
ATOM 656 C CA . GLY A 1 81 ? -12.350 -8.514 -11.371 1.00 96.69 81 GLY A CA 1
ATOM 657 C C . GLY A 1 81 ? -11.228 -7.628 -11.918 1.00 96.69 81 GLY A C 1
ATOM 658 O O . GLY A 1 81 ? -11.387 -7.072 -13.001 1.00 96.69 81 GLY A O 1
ATOM 659 N N . ARG A 1 82 ? -10.111 -7.466 -11.190 1.00 97.12 82 ARG A N 1
ATOM 660 C CA . ARG A 1 82 ? -8.988 -6.589 -11.582 1.00 97.12 82 ARG A CA 1
ATOM 661 C C . ARG A 1 82 ? -9.365 -5.116 -11.741 1.00 97.12 82 ARG A C 1
ATOM 663 O O . ARG A 1 82 ? -8.705 -4.381 -12.471 1.00 97.12 82 ARG A O 1
ATOM 670 N N . SER A 1 83 ? -10.394 -4.661 -11.031 1.00 97.69 83 SER A N 1
ATOM 671 C CA . SER A 1 83 ? -10.838 -3.261 -11.076 1.00 97.69 83 SER A CA 1
ATOM 672 C C . SER A 1 83 ? -9.809 -2.267 -10.522 1.00 97.69 83 SER A C 1
ATOM 674 O O . SER A 1 83 ? -9.924 -1.067 -10.755 1.00 97.69 83 SER A O 1
ATOM 676 N N . GLY A 1 84 ? -8.819 -2.751 -9.763 1.00 96.56 84 GLY A N 1
ATOM 677 C CA . GLY A 1 84 ? -7.883 -1.915 -9.009 1.00 96.56 84 GLY A CA 1
ATOM 6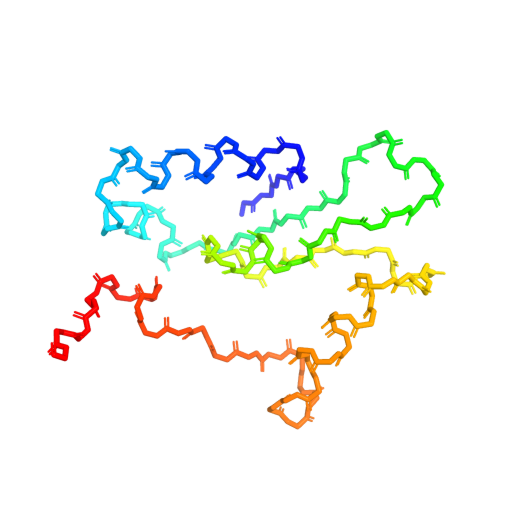78 C C . GLY A 1 84 ? -8.440 -1.427 -7.667 1.00 96.56 84 GLY A C 1
ATOM 679 O O . GLY A 1 84 ? -7.749 -0.701 -6.955 1.00 96.56 84 GLY A O 1
ATOM 680 N N . TYR A 1 85 ? -9.652 -1.849 -7.293 1.00 96.88 85 TYR A N 1
ATOM 681 C CA . TYR A 1 85 ? -10.286 -1.519 -6.019 1.00 96.88 85 TYR A CA 1
ATOM 682 C C . TYR A 1 85 ? -10.662 -2.794 -5.273 1.00 96.88 85 TYR A C 1
ATOM 684 O O . TYR A 1 85 ? -11.374 -3.637 -5.807 1.00 96.88 85 TYR A O 1
ATOM 692 N N . ILE A 1 86 ? -10.224 -2.908 -4.022 1.00 96.12 86 ILE A N 1
ATOM 693 C CA . ILE A 1 86 ? -10.609 -3.982 -3.102 1.00 96.12 86 ILE A CA 1
ATOM 694 C C . ILE A 1 86 ? -11.260 -3.334 -1.884 1.00 96.12 86 ILE A C 1
ATOM 696 O O . ILE A 1 86 ? -10.747 -2.338 -1.364 1.00 96.12 86 ILE A O 1
ATOM 700 N N . LEU A 1 87 ? -12.394 -3.879 -1.441 1.00 93.44 87 LEU A N 1
ATOM 701 C CA . LEU A 1 87 ? -13.062 -3.404 -0.235 1.00 93.44 87 LEU A CA 1
ATOM 702 C C . LEU A 1 87 ? -12.178 -3.688 0.986 1.00 93.44 87 LEU A C 1
ATOM 704 O O . LEU A 1 87 ? -11.683 -4.797 1.176 1.00 93.44 87 LEU A O 1
ATOM 708 N N . MET A 1 88 ? -11.964 -2.667 1.811 1.00 90.25 88 MET A N 1
ATOM 709 C CA . MET A 1 88 ? -11.190 -2.810 3.039 1.00 90.25 88 MET A CA 1
ATOM 710 C C . MET A 1 88 ? -11.972 -3.657 4.065 1.00 90.25 88 MET A C 1
ATOM 712 O O . MET A 1 88 ? -13.192 -3.530 4.132 1.00 90.25 88 MET A O 1
ATOM 716 N N . PRO A 1 89 ? -11.313 -4.497 4.885 1.00 89.44 89 PRO A N 1
ATOM 717 C CA . PRO A 1 89 ? -12.004 -5.262 5.923 1.00 89.44 89 PRO A CA 1
ATOM 718 C C . PRO A 1 89 ? -12.763 -4.367 6.917 1.00 89.44 89 PRO A C 1
ATOM 720 O O . PRO A 1 89 ? -12.241 -3.329 7.337 1.00 89.44 89 PRO A O 1
ATOM 723 N N . GLU A 1 90 ? -13.951 -4.801 7.351 1.00 85.06 90 GLU A N 1
ATOM 724 C CA . GLU A 1 90 ? -14.834 -4.053 8.270 1.00 85.06 90 GLU A CA 1
ATOM 725 C C . GLU A 1 90 ? -14.128 -3.657 9.577 1.00 85.06 90 GLU A C 1
ATOM 727 O O . GLU A 1 90 ? -14.234 -2.519 10.036 1.00 85.06 90 GLU A O 1
ATOM 732 N N . ASP A 1 91 ? -13.285 -4.545 10.107 1.00 81.19 91 ASP A N 1
ATOM 733 C CA . ASP A 1 91 ? -12.439 -4.315 11.281 1.00 81.19 91 ASP A CA 1
ATOM 734 C C . ASP A 1 91 ? -11.548 -3.064 11.188 1.00 81.19 91 ASP A C 1
ATOM 736 O O . ASP A 1 91 ? -11.110 -2.536 12.217 1.00 81.19 91 ASP A O 1
ATOM 740 N N . ILE A 1 92 ? -11.201 -2.634 9.973 1.00 81.12 92 ILE A N 1
ATOM 741 C CA . ILE A 1 92 ? -10.393 -1.439 9.705 1.00 81.12 92 ILE A CA 1
ATOM 742 C C . ILE A 1 92 ? -11.294 -0.235 9.383 1.00 81.12 92 ILE A C 1
ATOM 744 O O . ILE A 1 92 ? -10.937 0.889 9.729 1.00 81.12 92 ILE A O 1
ATOM 748 N N . ILE A 1 93 ? -12.467 -0.451 8.778 1.00 78.38 93 ILE A N 1
ATOM 749 C CA . ILE A 1 93 ? -13.426 0.612 8.424 1.00 78.38 93 ILE A CA 1
ATOM 750 C C . ILE A 1 93 ? -14.150 1.154 9.666 1.00 78.38 93 ILE A C 1
ATOM 752 O O . ILE A 1 93 ? -14.234 2.372 9.868 1.00 78.38 93 ILE A O 1
ATOM 756 N N . ASP A 1 94 ? -14.661 0.260 10.509 1.00 72.38 94 ASP A N 1
ATOM 757 C CA . ASP A 1 94 ? -15.532 0.618 11.630 1.00 72.38 94 ASP A CA 1
ATOM 758 C C . ASP A 1 94 ? -14.885 0.403 12.995 1.00 72.38 94 ASP A C 1
ATOM 760 O O . ASP A 1 94 ? -15.379 0.910 14.001 1.00 72.38 94 ASP A O 1
ATOM 764 N N . GLY A 1 95 ? -13.747 -0.295 13.054 1.00 62.69 95 GLY A N 1
ATOM 765 C CA . GLY A 1 95 ? -13.035 -0.550 14.308 1.00 62.69 95 GLY A CA 1
ATOM 766 C C . GLY A 1 95 ? -13.795 -1.445 15.293 1.00 62.69 95 GLY A C 1
ATOM 767 O O . GLY A 1 95 ? -13.277 -1.716 16.377 1.00 62.69 95 GLY A O 1
ATOM 768 N N . ASN A 1 96 ? -14.982 -1.920 14.913 1.00 55.03 96 ASN A N 1
ATOM 769 C CA . ASN A 1 96 ? -15.729 -2.963 15.591 1.00 55.03 96 ASN A CA 1
ATOM 770 C C . ASN A 1 96 ? -15.234 -4.302 15.050 1.00 55.03 96 ASN A C 1
ATOM 772 O O . ASN A 1 96 ? -15.709 -4.767 14.023 1.00 55.03 96 ASN A O 1
ATOM 776 N N . CYS A 1 97 ? -14.261 -4.911 15.728 1.00 51.12 97 CYS A N 1
ATOM 777 C CA . CYS A 1 97 ? -14.035 -6.339 15.540 1.00 51.12 97 CYS A CA 1
ATOM 778 C C . CYS A 1 97 ? -15.302 -7.053 16.018 1.00 51.12 97 CYS A C 1
ATOM 780 O O . CYS A 1 97 ? -15.681 -6.880 17.183 1.00 51.12 97 CYS A O 1
ATOM 782 N N . TYR A 1 98 ? -15.953 -7.845 15.165 1.00 42.50 98 TYR A N 1
ATOM 783 C CA . TYR A 1 98 ? -16.930 -8.804 15.672 1.00 42.50 98 TYR A CA 1
ATOM 784 C C . TYR A 1 98 ? -16.197 -9.688 16.679 1.00 42.50 98 TYR A C 1
ATOM 786 O O . TYR A 1 98 ? -15.182 -10.310 16.360 1.00 42.50 98 TYR A O 1
ATOM 794 N N . LYS A 1 99 ? -16.667 -9.686 17.928 1.00 38.06 99 LYS A N 1
ATOM 795 C CA . LYS A 1 99 ? -16.276 -10.717 18.882 1.00 38.06 99 LYS A CA 1
ATOM 796 C C . LYS A 1 99 ? -16.869 -12.018 18.346 1.00 38.06 99 LYS A C 1
ATOM 798 O O . LYS A 1 99 ? -18.082 -12.193 18.434 1.00 38.06 99 LYS A O 1
ATOM 803 N N . LEU A 1 100 ? -16.036 -12.847 17.724 1.00 35.44 100 LEU A N 1
ATOM 804 C CA . LEU A 1 100 ? -16.310 -14.277 17.626 1.00 35.44 100 LEU A CA 1
ATOM 805 C C . LEU A 1 100 ? -16.200 -14.891 19.025 1.00 35.44 100 LEU A C 1
ATOM 807 O O . LEU A 1 100 ? -15.317 -14.433 19.791 1.00 35.44 100 LEU A O 1
#

Radius of gyration: 14.29 Å; chains: 1; bounding box: 34×27×35 Å